Protein AF-A0A958S0W8-F1 (afdb_monomer)

Sequence (166 aa):
MQHQKNTYFYAIGLSYQKADAEVRGHFSLSDTAKQNLLAEAKHNGIESLIVISTCNRTELYGFAEHPYQLIHLLCENTKGTVEEFQDVAYIHKGKNAISHLFRVGSGLDSQILGDFEIISQLKFAARASKKEGLLNSFTERLINSVIQASKRIKNETELSSGATSV

pLDDT: mean 90.62, std 13.07, range [32.34, 98.62]

Structure (mmCIF, N/CA/C/O backbone):
data_AF-A0A958S0W8-F1
#
_entry.id   AF-A0A958S0W8-F1
#
loop_
_atom_site.group_PDB
_atom_site.id
_atom_site.type_symbol
_atom_site.label_atom_id
_atom_site.label_alt_id
_atom_site.label_comp_id
_atom_site.label_asym_id
_atom_site.label_entity_id
_atom_site.label_seq_id
_atom_site.pdbx_PDB_ins_code
_atom_site.Cartn_x
_atom_site.Cartn_y
_atom_site.Cartn_z
_atom_site.occupancy
_atom_site.B_iso_or_equiv
_atom_site.auth_seq_id
_atom_site.auth_comp_id
_atom_site.auth_asym_id
_atom_site.auth_atom_id
_atom_site.pdbx_PDB_model_num
ATOM 1 N N . MET A 1 1 ? -22.149 -14.735 21.964 1.00 39.22 1 MET A N 1
ATOM 2 C CA . MET A 1 1 ? -21.432 -15.271 20.786 1.00 39.22 1 MET A CA 1
ATOM 3 C C . MET A 1 1 ? -20.697 -14.120 20.117 1.00 39.22 1 MET A C 1
ATOM 5 O O . MET A 1 1 ? -21.346 -13.285 19.503 1.00 39.22 1 MET A O 1
ATOM 9 N N . GLN A 1 2 ? -19.378 -14.014 20.295 1.00 44.00 2 GLN A N 1
ATOM 10 C CA . GLN A 1 2 ? -18.569 -13.094 19.490 1.00 44.00 2 GLN A CA 1
ATOM 11 C C . GLN A 1 2 ? -18.594 -13.615 18.050 1.00 44.00 2 GLN A C 1
ATOM 13 O O . GLN A 1 2 ? -18.113 -14.715 17.791 1.00 44.00 2 GLN A O 1
ATOM 18 N N . HIS A 1 3 ? -19.214 -12.870 17.134 1.00 48.34 3 HIS A N 1
ATOM 19 C CA . HIS A 1 3 ? -19.031 -13.109 15.706 1.00 48.34 3 HIS A CA 1
ATOM 20 C C . HIS A 1 3 ? -17.540 -12.942 15.417 1.00 48.34 3 HIS A C 1
ATOM 22 O O . HIS A 1 3 ? -17.008 -11.837 15.526 1.00 48.34 3 HIS A O 1
ATOM 28 N N . GLN A 1 4 ? -16.858 -14.039 15.101 1.00 54.66 4 GLN A N 1
ATOM 29 C CA . GLN A 1 4 ? -15.482 -14.000 14.634 1.00 54.66 4 GLN A CA 1
ATOM 30 C C . GLN A 1 4 ? -15.519 -13.367 13.238 1.00 54.66 4 GLN A C 1
ATOM 32 O O . GLN A 1 4 ? -15.853 -14.014 12.248 1.00 54.66 4 GLN A O 1
ATOM 37 N N . LYS A 1 5 ? -15.315 -12.050 13.182 1.00 71.12 5 LYS A N 1
ATOM 38 C CA . LYS A 1 5 ? -15.330 -11.281 11.938 1.00 71.12 5 LYS A CA 1
ATOM 39 C C . LYS A 1 5 ? -14.123 -11.700 11.101 1.00 71.12 5 LYS A C 1
ATOM 41 O O . LYS A 1 5 ? -12.983 -11.477 11.497 1.00 71.12 5 LYS A O 1
ATOM 46 N N . ASN A 1 6 ? -14.376 -12.355 9.968 1.00 88.69 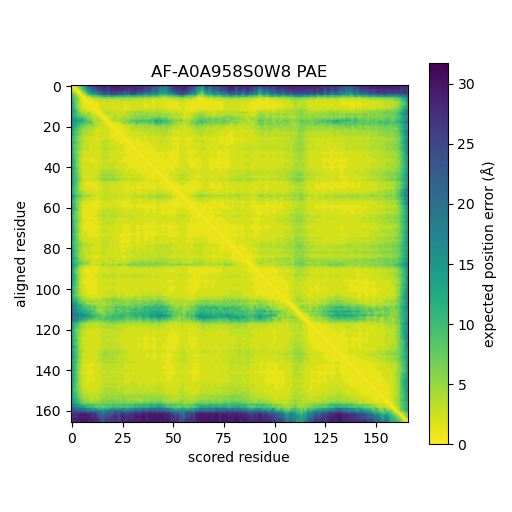6 ASN A N 1
ATOM 47 C CA . ASN A 1 6 ? -13.320 -12.770 9.048 1.00 88.69 6 ASN A CA 1
ATOM 48 C C . ASN A 1 6 ? -12.757 -11.542 8.326 1.00 88.69 6 ASN A C 1
ATOM 50 O O . ASN A 1 6 ? -13.460 -10.904 7.541 1.00 88.69 6 ASN A O 1
ATOM 54 N N . THR A 1 7 ? -11.481 -11.246 8.553 1.00 95.12 7 THR A N 1
ATOM 55 C CA . THR A 1 7 ? -10.738 -10.234 7.801 1.00 95.12 7 THR A CA 1
ATOM 56 C C . THR A 1 7 ? -9.941 -10.881 6.668 1.00 95.12 7 THR A C 1
ATOM 58 O O . THR A 1 7 ? -9.555 -12.050 6.719 1.00 95.12 7 THR A O 1
ATOM 61 N N . TYR A 1 8 ? -9.689 -10.114 5.612 1.00 97.38 8 TYR A N 1
ATOM 62 C CA . TYR A 1 8 ? -8.821 -10.503 4.506 1.00 97.38 8 TYR A CA 1
ATOM 63 C C . TYR A 1 8 ? -7.790 -9.412 4.254 1.00 97.38 8 TYR A C 1
ATOM 65 O O . TYR A 1 8 ? -8.076 -8.232 4.434 1.00 97.38 8 TYR A O 1
ATOM 73 N N . PHE A 1 9 ? -6.606 -9.810 3.791 1.00 98.38 9 PHE A N 1
ATOM 74 C CA . PHE A 1 9 ? -5.595 -8.866 3.331 1.00 98.38 9 PHE A CA 1
ATOM 75 C C . PHE A 1 9 ? -6.013 -8.285 1.977 1.00 98.38 9 PHE A C 1
ATOM 77 O O . PHE A 1 9 ? -6.196 -9.036 1.014 1.00 98.38 9 PHE A O 1
ATOM 84 N N . TYR A 1 10 ? -6.168 -6.970 1.902 1.00 98.62 10 TYR A N 1
ATOM 85 C CA . TYR A 1 10 ? -6.503 -6.241 0.686 1.00 98.62 10 TYR A CA 1
ATOM 86 C C . TYR A 1 10 ? -5.346 -5.347 0.254 1.00 98.62 10 TYR A C 1
ATOM 88 O O . TYR A 1 10 ? -4.592 -4.844 1.084 1.00 98.62 10 TYR A O 1
ATOM 96 N N . ALA A 1 11 ? -5.248 -5.138 -1.055 1.00 98.38 11 ALA A N 1
ATOM 97 C CA . ALA A 1 11 ? -4.516 -4.033 -1.649 1.00 98.38 11 ALA A CA 1
ATOM 98 C C . ALA A 1 11 ? -5.529 -3.228 -2.457 1.00 98.38 11 ALA A C 1
ATOM 100 O O . ALA A 1 11 ? -6.125 -3.764 -3.396 1.00 98.38 11 ALA A O 1
ATOM 101 N N . ILE A 1 12 ? -5.754 -1.983 -2.063 1.00 98.12 12 ILE A N 1
ATOM 102 C CA . ILE A 1 12 ? -6.593 -1.048 -2.807 1.00 98.12 12 ILE A CA 1
ATOM 103 C C . ILE A 1 12 ? -5.735 0.121 -3.259 1.00 98.12 12 ILE A C 1
ATOM 105 O O . ILE A 1 12 ? -4.775 0.488 -2.579 1.00 98.12 12 ILE A O 1
ATOM 109 N N . GLY A 1 13 ? -6.082 0.723 -4.382 1.00 95.94 13 GLY A N 1
ATOM 110 C CA . GLY A 1 13 ? -5.425 1.945 -4.799 1.00 95.94 13 GLY A CA 1
ATOM 111 C C . GLY A 1 13 ? -5.577 2.218 -6.273 1.00 95.94 13 GLY A C 1
ATOM 112 O O . GLY A 1 13 ? -6.312 1.544 -6.993 1.00 95.94 13 GLY A O 1
ATOM 113 N N . LEU A 1 14 ? -4.831 3.216 -6.704 1.00 93.62 14 LEU A N 1
ATOM 114 C CA . LEU A 1 14 ? -4.770 3.663 -8.077 1.00 93.62 14 LEU A CA 1
ATOM 115 C C . LEU A 1 14 ? -3.321 3.966 -8.438 1.00 93.62 14 LEU A C 1
ATOM 117 O O . LEU A 1 14 ? -2.502 4.340 -7.592 1.00 93.62 14 LEU A O 1
ATOM 121 N N . SER A 1 15 ? -3.016 3.804 -9.719 1.00 89.75 15 SER A N 1
ATOM 122 C CA . SER A 1 15 ? -1.693 4.035 -10.283 1.00 89.75 15 SER A CA 1
ATOM 123 C C . SER A 1 15 ? -1.795 4.795 -11.602 1.00 89.75 15 SER A C 1
ATOM 125 O O . SER A 1 15 ? -2.870 4.910 -12.195 1.00 89.75 15 SER A O 1
ATOM 127 N N . TYR A 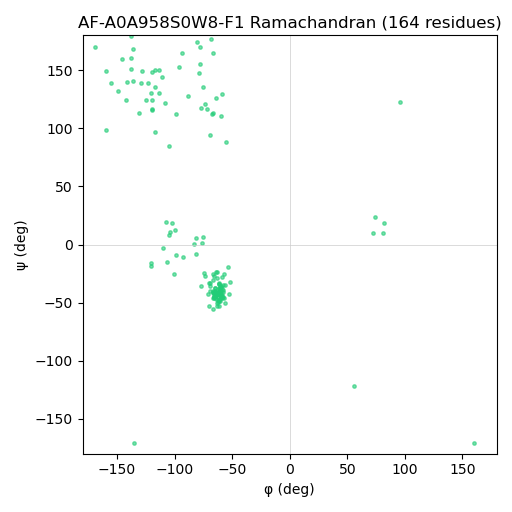1 16 ? -0.649 5.272 -12.088 1.00 84.56 16 TYR A N 1
ATOM 128 C CA . TYR A 1 16 ? -0.512 5.946 -13.383 1.00 84.56 16 TYR A CA 1
ATOM 129 C C . TYR A 1 16 ? -1.068 5.152 -14.580 1.00 84.56 16 TYR A C 1
ATOM 131 O O . TYR A 1 16 ? -1.314 5.741 -15.626 1.00 84.56 16 TYR A O 1
ATOM 139 N N . GLN A 1 17 ? -1.251 3.833 -14.448 1.00 81.75 17 GLN A N 1
ATOM 140 C CA . GLN A 1 17 ? -1.748 2.972 -15.526 1.00 81.75 17 GLN A CA 1
ATOM 141 C C . GLN A 1 17 ? -3.247 3.143 -15.791 1.00 81.75 17 GLN A C 1
ATOM 143 O O . GLN A 1 17 ? -3.696 2.860 -16.897 1.00 81.75 17 GLN A O 1
ATOM 148 N N . LYS A 1 18 ? -4.025 3.550 -14.780 1.00 81.81 18 LYS A N 1
ATOM 149 C CA . LYS A 1 18 ? -5.495 3.592 -14.858 1.00 81.81 18 LYS A CA 1
ATOM 150 C C . LYS A 1 18 ? -6.111 4.970 -14.644 1.00 81.81 18 LYS A C 1
ATOM 152 O O . LYS A 1 18 ? -7.265 5.166 -14.999 1.00 81.81 18 LYS A O 1
ATOM 157 N N . ALA A 1 19 ? -5.364 5.896 -14.056 1.00 84.44 19 ALA A N 1
ATOM 158 C CA . ALA A 1 19 ? -5.831 7.240 -13.750 1.00 84.44 19 ALA A CA 1
ATOM 159 C C . ALA A 1 19 ? -4.828 8.258 -14.287 1.00 84.44 19 ALA A C 1
ATOM 161 O O . ALA A 1 19 ? -3.616 8.063 -14.138 1.00 84.44 19 ALA A O 1
ATOM 162 N N . ASP A 1 20 ? -5.318 9.346 -14.875 1.00 89.38 20 ASP A N 1
ATOM 163 C CA . ASP A 1 20 ? -4.488 10.488 -15.254 1.00 89.38 20 ASP A CA 1
ATOM 164 C C . ASP A 1 20 ? -3.948 11.237 -14.019 1.00 89.38 20 ASP A C 1
ATOM 166 O O . ASP A 1 20 ? -4.191 10.869 -12.868 1.00 89.38 20 ASP A O 1
ATOM 170 N N . ALA A 1 21 ? -3.120 12.257 -14.245 1.00 88.62 21 ALA A N 1
ATOM 171 C CA . ALA A 1 21 ? -2.489 12.984 -13.148 1.00 88.62 21 ALA A CA 1
ATOM 172 C C . ALA A 1 21 ? -3.488 13.781 -12.292 1.00 88.62 21 ALA A C 1
ATOM 174 O O . ALA A 1 21 ? -3.247 13.939 -11.096 1.00 88.62 21 ALA A O 1
ATOM 175 N N . GLU A 1 22 ? -4.584 14.256 -12.885 1.00 91.94 22 GLU A N 1
ATOM 176 C CA . GLU A 1 22 ? -5.606 15.049 -12.203 1.00 91.94 22 GLU A CA 1
ATOM 177 C C . GLU A 1 22 ? -6.380 14.171 -11.218 1.00 91.94 22 GLU A C 1
ATOM 179 O O . GLU A 1 22 ? -6.359 14.431 -10.012 1.00 91.94 22 GLU A O 1
ATOM 184 N N . VAL A 1 23 ? -6.915 13.045 -11.699 1.00 91.31 23 VAL A N 1
ATOM 185 C CA . VAL A 1 23 ? -7.629 12.066 -10.872 1.00 91.31 23 VAL A CA 1
ATOM 186 C C . VAL A 1 23 ? -6.712 11.502 -9.787 1.00 91.31 23 VAL A C 1
ATOM 188 O O . VAL A 1 23 ? -7.103 11.414 -8.624 1.00 91.31 23 VAL A O 1
ATOM 191 N N . ARG A 1 24 ? -5.446 11.181 -10.100 1.00 93.44 24 ARG A N 1
ATOM 192 C CA . ARG A 1 24 ? -4.480 10.760 -9.064 1.00 93.44 24 ARG A CA 1
ATOM 193 C C . ARG A 1 24 ? -4.258 11.831 -7.997 1.00 93.44 24 ARG A C 1
ATOM 195 O O . ARG A 1 24 ? -4.082 11.491 -6.827 1.00 93.44 24 ARG A O 1
ATOM 202 N N . GLY A 1 25 ? -4.273 13.105 -8.384 1.00 93.81 25 GLY A N 1
ATOM 203 C CA . GLY A 1 25 ? -4.146 14.238 -7.472 1.00 93.81 25 GLY A CA 1
ATOM 204 C C . GLY A 1 25 ? -5.247 14.269 -6.413 1.00 93.81 25 GLY A C 1
ATOM 205 O O . GLY A 1 25 ? -4.951 14.574 -5.253 1.00 93.81 25 GLY A O 1
ATOM 206 N N . HIS A 1 26 ? -6.475 13.875 -6.767 1.00 95.81 26 HIS A N 1
ATOM 207 C CA . HIS A 1 26 ? -7.604 13.817 -5.832 1.00 95.81 26 HIS A CA 1
ATOM 208 C C . HIS A 1 26 ? -7.354 12.841 -4.682 1.00 95.81 26 HIS A C 1
ATOM 210 O O . HIS A 1 26 ? -7.738 13.136 -3.555 1.00 95.81 26 HIS A O 1
ATOM 216 N N . PHE A 1 27 ? -6.635 11.745 -4.934 1.00 96.75 27 PHE A N 1
ATOM 217 C CA . PHE A 1 27 ? -6.308 10.713 -3.945 1.00 96.75 27 PHE A CA 1
ATOM 218 C C . PHE A 1 27 ? -4.889 10.835 -3.365 1.00 96.75 27 PHE A C 1
ATOM 220 O O . PHE A 1 27 ? -4.380 9.898 -2.747 1.00 96.75 27 PHE A O 1
ATOM 227 N N . SER A 1 28 ? -4.195 11.951 -3.583 1.00 95.88 28 SER A N 1
ATOM 228 C CA . SER A 1 28 ? -2.850 12.140 -3.033 1.00 95.88 28 SER A CA 1
ATOM 229 C C . SER A 1 28 ? -2.899 12.436 -1.530 1.00 95.88 28 SER A C 1
ATOM 231 O O . SER A 1 28 ? -3.697 13.247 -1.062 1.00 95.88 28 SER A O 1
ATOM 233 N N . LEU A 1 29 ? -2.026 11.786 -0.758 1.00 97.19 29 LEU A N 1
ATOM 234 C CA . LEU A 1 29 ? -1.920 11.986 0.688 1.00 97.19 29 LEU A CA 1
ATOM 235 C C . LEU A 1 29 ? -0.636 12.739 1.045 1.00 97.19 29 LEU A C 1
ATOM 237 O O . LEU A 1 29 ? 0.476 12.260 0.793 1.00 97.19 29 LEU A O 1
ATOM 241 N N . SER A 1 30 ? -0.789 13.884 1.713 1.00 96.31 30 SER A N 1
ATOM 242 C CA . SER A 1 30 ? 0.313 14.551 2.416 1.00 96.31 30 SER A CA 1
ATOM 243 C C . SER A 1 30 ? 0.782 13.713 3.611 1.00 96.31 30 SER A C 1
ATOM 245 O O . SER A 1 30 ? 0.080 12.809 4.063 1.00 96.31 30 SER A O 1
ATOM 247 N N . ASP A 1 31 ? 1.959 14.005 4.167 1.00 94.81 31 ASP A N 1
ATOM 248 C CA . ASP A 1 31 ? 2.444 13.274 5.348 1.00 94.81 31 ASP A CA 1
ATOM 249 C C . ASP A 1 31 ? 1.509 13.424 6.556 1.00 94.81 31 ASP A C 1
ATOM 251 O O . ASP A 1 31 ? 1.263 12.445 7.262 1.00 94.81 31 ASP A O 1
ATOM 255 N N . THR A 1 32 ? 0.913 14.605 6.746 1.00 96.31 32 THR A N 1
ATOM 256 C CA . THR A 1 32 ? -0.112 14.832 7.774 1.00 96.31 32 THR A CA 1
ATOM 257 C C . THR A 1 32 ? -1.371 14.006 7.501 1.00 96.31 32 THR A C 1
ATOM 259 O O . THR A 1 32 ? -1.892 13.374 8.414 1.00 96.31 32 THR A O 1
ATOM 262 N N . ALA A 1 33 ? -1.834 13.938 6.247 1.00 97.75 33 ALA A N 1
ATOM 263 C CA . ALA A 1 33 ? -3.002 13.132 5.889 1.00 97.75 33 ALA A CA 1
ATOM 264 C C . ALA A 1 33 ? -2.752 11.628 6.097 1.00 97.75 33 ALA A C 1
ATOM 266 O O . ALA A 1 33 ? -3.623 10.928 6.601 1.00 97.75 33 ALA A O 1
ATOM 267 N N . LYS A 1 34 ? -1.541 11.125 5.806 1.00 98.06 34 LYS A N 1
ATOM 268 C CA . LYS A 1 34 ? -1.160 9.732 6.119 1.00 98.06 34 LYS A CA 1
ATOM 269 C C . LYS A 1 34 ? -1.227 9.453 7.622 1.00 98.06 34 LYS A C 1
ATOM 271 O O . LYS A 1 34 ? -1.671 8.380 8.017 1.00 98.06 34 LYS A O 1
ATOM 276 N N . GLN A 1 35 ? -0.770 10.390 8.456 1.00 97.12 35 GLN A N 1
ATOM 277 C CA . GLN A 1 35 ? -0.828 10.248 9.915 1.00 97.12 35 GLN A CA 1
ATOM 278 C C . GLN A 1 35 ? -2.272 10.226 10.423 1.00 97.12 35 GLN A C 1
ATOM 280 O O . GLN A 1 35 ? -2.612 9.347 11.212 1.00 97.12 35 GLN A O 1
ATOM 285 N N . ASN A 1 36 ? -3.120 11.131 9.927 1.00 97.75 36 ASN A N 1
ATOM 286 C CA . ASN A 1 36 ? -4.544 11.165 10.267 1.00 97.75 36 ASN A CA 1
ATOM 287 C C . ASN A 1 36 ? -5.249 9.865 9.861 1.00 97.75 36 ASN A C 1
ATOM 289 O O . ASN A 1 36 ? -5.906 9.250 10.695 1.00 97.75 36 ASN A O 1
ATOM 293 N N . LEU A 1 37 ? -5.011 9.388 8.636 1.00 98.56 37 LEU A N 1
ATOM 294 C CA . LEU A 1 37 ? -5.571 8.137 8.125 1.00 98.56 37 LEU A CA 1
ATOM 295 C C . LEU A 1 37 ? -5.159 6.936 8.991 1.00 98.56 37 LEU A C 1
ATOM 297 O O . LEU A 1 37 ? -5.990 6.094 9.322 1.00 98.56 37 LEU A O 1
ATOM 301 N N . LEU A 1 38 ? -3.887 6.848 9.399 1.00 98.50 38 LEU A N 1
ATOM 302 C CA . LEU A 1 38 ? -3.429 5.786 10.303 1.00 98.50 38 LEU A CA 1
ATOM 303 C C . LEU A 1 38 ? -4.072 5.903 11.697 1.00 98.50 38 LEU A C 1
ATOM 305 O O . LEU A 1 38 ? -4.484 4.894 12.265 1.00 98.50 38 LEU A O 1
ATOM 309 N N . ALA A 1 39 ? -4.199 7.110 12.248 1.00 97.81 39 ALA A N 1
ATOM 310 C CA . ALA A 1 39 ? -4.870 7.315 13.531 1.00 97.81 39 ALA A CA 1
ATOM 311 C C . ALA A 1 39 ? -6.355 6.909 13.470 1.00 97.81 39 ALA A C 1
ATOM 313 O O . ALA A 1 39 ? -6.850 6.222 14.367 1.00 97.81 39 ALA A O 1
ATOM 314 N N . GLU A 1 40 ? -7.047 7.262 12.388 1.00 97.88 40 GLU A N 1
ATOM 315 C CA . GLU A 1 40 ? -8.440 6.891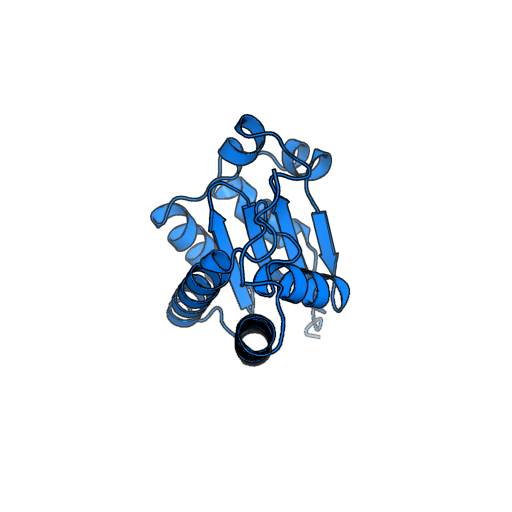 12.145 1.00 97.88 40 GLU A CA 1
ATOM 316 C C . GLU A 1 40 ? -8.599 5.378 11.949 1.00 97.88 40 GLU A C 1
ATOM 318 O O . GLU A 1 40 ? -9.457 4.753 12.569 1.00 97.88 40 GLU A O 1
ATOM 323 N N . ALA A 1 41 ? -7.716 4.745 11.172 1.00 98.00 41 ALA A N 1
ATOM 324 C CA . ALA A 1 41 ? -7.712 3.296 10.991 1.00 98.00 41 ALA A CA 1
ATOM 325 C C . ALA A 1 41 ? -7.557 2.552 12.327 1.00 98.00 41 ALA A C 1
ATOM 327 O O . ALA A 1 41 ? -8.251 1.564 12.576 1.00 98.00 41 ALA A O 1
ATOM 328 N N . LYS A 1 42 ? -6.687 3.051 13.214 1.00 97.00 42 LYS A N 1
ATOM 329 C CA . LYS A 1 42 ? -6.525 2.518 14.571 1.00 97.00 42 LYS A CA 1
ATOM 330 C C . LYS A 1 42 ? -7.796 2.685 15.402 1.00 97.00 42 LYS A C 1
ATOM 332 O O . LYS A 1 42 ? -8.197 1.741 16.079 1.00 97.00 42 LYS A O 1
ATOM 337 N N . HIS A 1 43 ? -8.430 3.856 15.345 1.00 96.56 43 HIS A N 1
ATOM 338 C CA . HIS A 1 43 ? -9.700 4.108 16.030 1.00 96.56 43 HIS A CA 1
ATOM 339 C C . HIS A 1 43 ? -10.810 3.162 15.543 1.00 96.56 43 HIS A C 1
ATOM 341 O O . HIS A 1 43 ? -11.549 2.608 16.353 1.00 96.56 43 HIS A O 1
ATOM 347 N N . ASN A 1 44 ? -10.846 2.891 14.237 1.00 95.25 44 ASN A N 1
ATOM 348 C CA . ASN A 1 44 ? -11.799 1.984 13.595 1.00 95.25 44 ASN A CA 1
ATOM 349 C C . ASN A 1 44 ? -11.480 0.491 13.815 1.00 95.25 44 ASN A C 1
ATOM 351 O O . ASN A 1 44 ? -12.201 -0.373 13.314 1.00 95.25 44 ASN A O 1
ATOM 355 N N . GLY A 1 45 ? -10.417 0.163 14.558 1.00 95.25 45 GLY A N 1
ATOM 356 C CA . GLY A 1 45 ? -10.051 -1.215 14.888 1.00 95.25 45 GLY A CA 1
ATOM 357 C C . GLY A 1 45 ? -9.449 -2.009 13.725 1.00 95.25 45 GLY A C 1
ATOM 358 O O . GLY A 1 45 ? -9.507 -3.238 13.739 1.00 95.25 45 GLY A O 1
ATOM 359 N N . ILE A 1 46 ? -8.873 -1.338 12.721 1.00 96.25 46 ILE A N 1
ATOM 360 C CA . ILE A 1 46 ? -8.137 -2.005 11.641 1.00 96.25 46 ILE A CA 1
ATOM 361 C C . ILE A 1 46 ? -6.902 -2.699 12.229 1.00 96.25 46 ILE A C 1
ATOM 363 O O . ILE A 1 46 ? -6.081 -2.079 12.898 1.00 96.25 46 ILE A O 1
ATOM 367 N N . GLU A 1 47 ? -6.758 -3.998 11.966 1.00 94.62 47 GL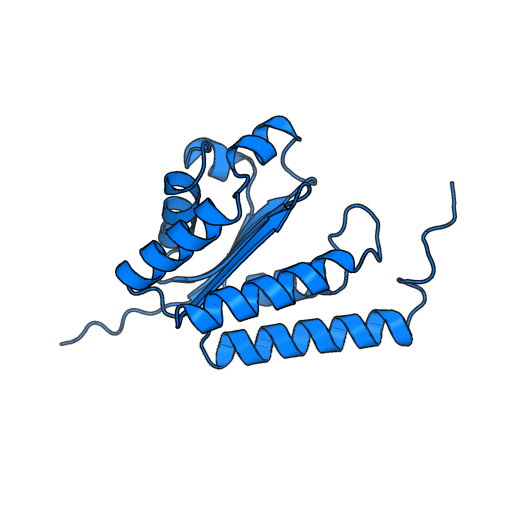U A N 1
ATOM 368 C CA . GLU A 1 47 ? -5.699 -4.824 12.563 1.00 94.62 47 GLU A CA 1
ATOM 369 C C . GLU A 1 47 ? -4.304 -4.466 12.031 1.00 94.62 47 GLU A C 1
ATOM 371 O O . GLU A 1 47 ? -3.312 -4.461 12.761 1.00 94.62 47 GLU A O 1
ATOM 376 N N . SER A 1 48 ? -4.208 -4.197 10.730 1.00 97.69 48 SER A N 1
ATOM 377 C CA . SER A 1 48 ? -2.963 -3.766 10.113 1.00 97.69 48 SER A CA 1
ATOM 378 C C . SER A 1 48 ? -3.234 -2.976 8.847 1.00 97.69 48 SER A C 1
ATOM 380 O O . SER A 1 48 ? -4.096 -3.362 8.057 1.00 97.69 48 SER A O 1
ATOM 382 N N . LEU A 1 49 ? -2.478 -1.897 8.652 1.00 98.62 49 LEU A N 1
ATOM 383 C CA . LEU A 1 49 ? -2.591 -1.014 7.501 1.00 98.62 49 LEU A CA 1
ATOM 384 C C . LEU A 1 49 ? -1.237 -0.393 7.159 1.00 98.62 49 LEU A C 1
ATOM 386 O O . LEU A 1 49 ? -0.567 0.143 8.034 1.00 98.62 49 LEU A O 1
ATOM 390 N N . ILE A 1 50 ? -0.861 -0.422 5.887 1.00 98.38 50 ILE A N 1
ATOM 391 C CA . ILE A 1 50 ? 0.267 0.295 5.287 1.00 98.38 50 ILE A CA 1
ATOM 392 C C . ILE A 1 50 ? -0.297 1.271 4.263 1.00 98.38 50 ILE A C 1
ATOM 394 O O . ILE A 1 50 ? -1.145 0.888 3.459 1.00 98.38 50 ILE A O 1
ATOM 398 N N . VAL A 1 51 ? 0.208 2.503 4.266 1.00 98.19 51 VAL A N 1
ATOM 399 C CA . VAL A 1 51 ? -0.223 3.568 3.354 1.00 98.19 51 VAL A CA 1
ATOM 400 C C . VAL A 1 51 ? 0.965 4.030 2.523 1.00 98.19 51 VAL A C 1
ATOM 402 O O . VAL A 1 51 ? 1.989 4.440 3.071 1.00 98.19 51 VAL A O 1
ATOM 405 N N . ILE A 1 52 ? 0.827 3.989 1.202 1.00 95.81 52 ILE A N 1
ATOM 406 C CA . ILE A 1 52 ? 1.818 4.494 0.253 1.00 95.81 52 ILE A CA 1
ATOM 407 C C . ILE A 1 52 ? 1.147 5.571 -0.588 1.00 95.81 52 ILE A C 1
ATOM 409 O O . ILE A 1 52 ? 0.079 5.346 -1.140 1.00 95.81 52 ILE A O 1
ATOM 413 N N . SER A 1 53 ? 1.783 6.730 -0.712 1.00 94.75 53 SER A N 1
ATOM 414 C CA . SER A 1 53 ? 1.338 7.794 -1.612 1.00 94.75 53 SER A CA 1
ATOM 415 C C . SER A 1 53 ? 2.559 8.451 -2.232 1.00 94.75 53 SER A C 1
ATOM 417 O O . SER A 1 53 ? 3.452 8.909 -1.522 1.00 94.75 53 SER A O 1
ATOM 419 N N . THR A 1 54 ? 2.588 8.471 -3.558 1.00 91.12 54 THR A N 1
ATOM 420 C CA . THR A 1 54 ? 3.644 9.023 -4.418 1.00 91.12 54 THR A CA 1
ATOM 421 C C . THR A 1 54 ? 2.985 9.785 -5.572 1.00 91.12 54 THR A C 1
ATOM 423 O O . THR A 1 54 ? 1.762 9.783 -5.689 1.00 91.12 54 THR A O 1
ATOM 426 N N . CYS A 1 55 ? 3.762 10.382 -6.478 1.00 86.75 55 CYS A N 1
ATOM 427 C CA . CYS A 1 55 ? 3.214 10.982 -7.704 1.00 86.75 55 CYS A CA 1
ATOM 428 C C . CYS A 1 55 ? 2.556 9.959 -8.660 1.00 86.75 55 CYS A C 1
ATOM 430 O O . CYS A 1 55 ? 1.685 10.316 -9.459 1.00 86.75 55 CYS A O 1
ATOM 432 N N . ASN A 1 56 ? 2.955 8.685 -8.567 1.00 88.62 56 ASN A N 1
ATOM 433 C CA . ASN A 1 56 ? 2.573 7.634 -9.513 1.00 88.62 56 ASN A CA 1
ATOM 434 C C . ASN A 1 56 ? 1.551 6.637 -8.966 1.00 88.62 56 ASN A C 1
ATOM 436 O O . ASN A 1 56 ? 0.979 5.874 -9.747 1.00 88.62 56 ASN A O 1
ATOM 440 N N . ARG A 1 57 ? 1.337 6.612 -7.647 1.00 92.50 57 ARG A N 1
ATOM 441 C CA . ARG A 1 57 ? 0.366 5.730 -6.992 1.00 92.50 57 ARG A CA 1
ATOM 442 C C . ARG A 1 57 ? -0.031 6.220 -5.605 1.00 92.50 57 ARG A C 1
ATOM 444 O O . ARG A 1 57 ? 0.828 6.724 -4.876 1.00 92.50 57 ARG A O 1
ATOM 451 N N . THR A 1 58 ? -1.269 5.921 -5.231 1.00 96.44 58 THR A N 1
ATOM 452 C CA . THR A 1 58 ? -1.745 5.909 -3.844 1.00 96.44 58 THR A CA 1
ATOM 453 C C . THR A 1 58 ? -2.342 4.537 -3.563 1.00 96.44 58 THR A C 1
ATOM 455 O O . THR A 1 58 ? -3.229 4.091 -4.289 1.00 96.44 58 THR A O 1
ATOM 458 N N . GLU A 1 59 ? -1.847 3.852 -2.533 1.00 97.38 59 GLU A N 1
ATOM 459 C CA . GLU A 1 59 ? -2.233 2.483 -2.193 1.00 97.38 59 GLU A CA 1
ATOM 460 C C . GLU A 1 59 ? -2.341 2.268 -0.683 1.00 97.38 59 GLU A C 1
ATOM 462 O O . GLU A 1 59 ? -1.482 2.704 0.090 1.00 97.38 59 GLU A O 1
ATOM 467 N N . LEU A 1 60 ? -3.366 1.517 -0.281 1.00 98.50 60 LEU A N 1
ATOM 468 C CA . LEU A 1 60 ? -3.543 0.995 1.069 1.00 98.50 60 LEU A CA 1
ATOM 469 C C . LEU A 1 60 ? -3.432 -0.533 1.036 1.00 98.50 60 LEU A C 1
ATOM 471 O O . LEU A 1 60 ? -4.113 -1.201 0.255 1.00 98.50 60 LEU A O 1
ATOM 475 N N . TYR A 1 61 ? -2.611 -1.082 1.930 1.00 98.56 61 TYR A N 1
ATOM 476 C CA . TYR A 1 61 ? -2.459 -2.522 2.139 1.00 98.56 61 TYR A CA 1
ATOM 477 C C . TYR A 1 61 ? -2.826 -2.873 3.572 1.00 98.56 61 TYR A C 1
ATOM 479 O O . TYR A 1 61 ? -2.135 -2.449 4.497 1.00 98.56 61 TYR A O 1
ATOM 487 N N . GLY A 1 62 ? -3.880 -3.651 3.787 1.00 98.12 62 GLY A N 1
ATOM 488 C CA . GLY A 1 62 ? -4.334 -3.912 5.149 1.00 98.12 62 GLY A CA 1
ATOM 489 C C . GLY A 1 62 ? -5.372 -5.008 5.284 1.00 98.12 62 GLY A C 1
ATOM 490 O O . GLY A 1 62 ? -5.906 -5.508 4.294 1.00 98.12 62 GLY A O 1
ATOM 491 N N . PHE A 1 63 ? -5.645 -5.391 6.529 1.00 98.19 63 PHE A N 1
ATOM 492 C CA . PHE A 1 63 ? -6.714 -6.329 6.858 1.00 98.19 63 PHE A CA 1
ATOM 493 C C . PHE A 1 63 ? -8.026 -5.585 7.081 1.00 98.19 63 PHE A C 1
ATOM 495 O O . PHE A 1 63 ? -8.089 -4.659 7.883 1.00 98.19 63 PHE A O 1
ATOM 502 N N . ALA A 1 64 ? -9.074 -6.026 6.394 1.00 97.31 64 ALA A N 1
ATOM 503 C CA . ALA A 1 64 ? -10.428 -5.509 6.554 1.00 97.31 64 ALA A CA 1
ATOM 504 C C . ALA A 1 64 ? -11.447 -6.636 6.352 1.00 97.31 64 ALA A C 1
ATOM 506 O O . ALA A 1 64 ? -11.144 -7.653 5.724 1.00 97.31 64 ALA A O 1
ATOM 507 N N . GLU A 1 65 ? -12.670 -6.465 6.848 1.00 96.19 65 GLU A N 1
ATOM 508 C CA . GLU A 1 65 ? -13.771 -7.398 6.543 1.00 96.19 65 GLU A CA 1
ATOM 509 C C . GLU A 1 65 ? -14.214 -7.229 5.080 1.00 96.19 65 GLU A C 1
ATOM 511 O O . GLU A 1 65 ? -14.383 -8.196 4.332 1.00 96.19 65 GLU A O 1
ATOM 516 N N . HIS A 1 66 ? -14.307 -5.973 4.638 1.00 96.50 66 HIS A N 1
ATOM 517 C CA . HIS A 1 66 ? -14.723 -5.579 3.298 1.00 96.50 66 HIS A CA 1
ATOM 518 C C . HIS A 1 66 ? -13.800 -4.465 2.771 1.00 96.50 66 HIS A C 1
ATOM 520 O O . HIS A 1 66 ? -13.461 -3.568 3.547 1.00 96.50 66 HIS A O 1
ATOM 526 N N . PRO A 1 67 ? -13.413 -4.458 1.476 1.00 96.94 67 PRO A N 1
ATOM 527 C CA . PRO A 1 67 ? -12.488 -3.455 0.932 1.00 96.94 67 PRO A CA 1
ATOM 528 C C . PRO A 1 67 ? -13.000 -2.020 1.096 1.00 96.94 67 PRO A C 1
ATOM 530 O O . PRO A 1 67 ? -12.197 -1.106 1.253 1.00 96.94 67 PRO A O 1
ATOM 533 N N . TYR A 1 68 ? -14.325 -1.833 1.138 1.00 96.62 68 TYR A N 1
ATOM 534 C CA . TYR A 1 68 ? -14.961 -0.534 1.379 1.00 96.62 68 TYR A CA 1
ATOM 535 C C . TYR A 1 68 ? -14.444 0.179 2.636 1.00 96.62 68 TYR A C 1
ATOM 537 O O . TYR A 1 68 ? -14.341 1.395 2.622 1.00 96.62 68 TYR A O 1
ATOM 545 N N . GLN A 1 69 ? -14.048 -0.546 3.691 1.00 97.19 69 GLN A N 1
ATOM 546 C CA . GLN A 1 69 ? -13.475 0.078 4.893 1.00 97.19 69 GLN A CA 1
ATOM 547 C C . GLN A 1 69 ? -12.194 0.860 4.574 1.00 97.19 69 GLN A C 1
ATOM 549 O O . GLN A 1 69 ? -12.000 1.961 5.075 1.00 97.19 69 GLN A O 1
ATOM 554 N N . LEU A 1 70 ? -11.339 0.309 3.708 1.00 98.19 70 LEU A N 1
ATOM 555 C CA . LEU A 1 70 ? -10.107 0.972 3.286 1.00 98.19 70 LEU A CA 1
ATOM 556 C C . LEU A 1 70 ? -10.388 2.080 2.263 1.00 98.19 70 LEU A C 1
ATOM 558 O O . LEU A 1 70 ? -9.725 3.111 2.292 1.00 98.19 70 LEU A O 1
ATOM 562 N N . ILE A 1 71 ? -11.367 1.879 1.373 1.00 98.00 71 ILE A N 1
ATOM 563 C CA . ILE A 1 71 ? -11.754 2.879 0.362 1.00 98.00 71 ILE A CA 1
ATOM 564 C C . ILE A 1 71 ? -12.310 4.120 1.053 1.00 98.00 71 ILE A C 1
ATOM 566 O O . ILE A 1 71 ? -11.888 5.229 0.747 1.00 98.00 71 ILE A O 1
ATOM 570 N N . HIS A 1 72 ? -13.208 3.925 2.017 1.00 97.06 72 HIS A N 1
ATOM 571 C CA . HIS A 1 72 ? -13.785 5.005 2.798 1.00 97.06 72 HIS A CA 1
ATOM 572 C C . HIS A 1 72 ? -12.702 5.765 3.573 1.00 97.06 72 HIS A C 1
ATOM 574 O O . HIS A 1 72 ? -12.605 6.974 3.411 1.00 97.06 72 HIS A O 1
ATOM 580 N N . LEU A 1 73 ? -11.805 5.063 4.283 1.00 97.69 73 LEU A N 1
ATOM 581 C CA . LEU A 1 73 ? -10.652 5.681 4.959 1.00 97.69 73 LEU A CA 1
ATOM 582 C C . LEU A 1 73 ? -9.804 6.550 4.018 1.00 97.69 73 LEU A C 1
ATOM 584 O O . LEU A 1 73 ? -9.360 7.632 4.399 1.00 97.69 73 LEU A O 1
ATOM 588 N N . LEU A 1 74 ? -9.557 6.077 2.794 1.00 98.12 74 LEU A N 1
ATOM 589 C CA . LEU A 1 74 ? -8.815 6.846 1.801 1.00 98.12 74 LEU A CA 1
ATOM 590 C C . LEU A 1 74 ? -9.590 8.096 1.355 1.00 98.12 74 LEU A C 1
ATOM 592 O O . LEU A 1 74 ? -9.002 9.172 1.295 1.00 98.12 74 LEU A O 1
ATOM 596 N N . CYS A 1 75 ? -10.883 7.971 1.053 1.00 97.19 75 CYS A N 1
ATOM 597 C CA . CYS A 1 75 ? -11.701 9.089 0.572 1.00 97.19 75 CYS A CA 1
ATOM 598 C C . CYS A 1 75 ? -11.875 10.169 1.653 1.00 97.19 75 CYS A C 1
ATOM 600 O O . CYS A 1 75 ? -11.680 11.342 1.361 1.00 97.19 75 CYS A O 1
ATOM 602 N N . GLU A 1 76 ? -12.103 9.789 2.916 1.00 97.25 76 GLU A N 1
ATOM 603 C CA . GLU A 1 76 ? -12.225 10.735 4.044 1.00 97.25 76 GLU A CA 1
ATOM 604 C C . GLU A 1 76 ? -10.940 11.538 4.308 1.00 97.25 76 GLU A C 1
ATOM 606 O O . GLU A 1 76 ? -10.973 12.639 4.855 1.00 97.25 76 GLU A O 1
ATOM 611 N N . ASN A 1 77 ? -9.786 11.006 3.898 1.00 97.81 77 ASN A N 1
ATOM 612 C CA . ASN A 1 77 ? -8.484 11.645 4.084 1.00 97.81 77 ASN A CA 1
ATOM 613 C C . ASN A 1 77 ? -7.922 12.255 2.787 1.00 97.81 77 ASN A C 1
ATOM 615 O O . ASN A 1 77 ? -6.769 12.696 2.760 1.00 97.81 77 ASN A O 1
ATOM 619 N N . THR A 1 78 ? -8.711 12.287 1.711 1.00 97.00 78 THR A N 1
ATOM 620 C CA . THR A 1 78 ? -8.324 12.857 0.415 1.00 97.00 78 THR A CA 1
ATOM 621 C C . THR A 1 78 ? -9.453 13.723 -0.155 1.00 97.00 78 THR A C 1
ATOM 623 O O . THR A 1 78 ? -10.391 14.078 0.550 1.00 97.00 78 THR A O 1
ATOM 626 N N . LYS A 1 79 ? -9.329 14.166 -1.409 1.00 96.44 79 LYS A N 1
ATOM 627 C CA . LYS A 1 79 ? -10.386 14.912 -2.112 1.00 96.44 79 LYS A CA 1
ATOM 628 C C . LYS A 1 79 ? -11.210 14.024 -3.044 1.00 96.44 79 LYS A C 1
ATOM 630 O O . LYS A 1 79 ? -12.189 14.507 -3.601 1.00 96.44 79 LYS A O 1
ATOM 635 N N . GLY A 1 80 ? -10.775 12.783 -3.257 1.00 95.19 80 GLY A N 1
ATOM 636 C CA . GLY A 1 80 ? -11.431 11.847 -4.157 1.00 95.19 80 GLY A CA 1
ATOM 637 C C . GLY A 1 80 ? -12.659 11.210 -3.521 1.00 95.19 80 GLY A C 1
ATOM 638 O O . GLY A 1 80 ? -12.710 10.978 -2.313 1.00 95.19 80 GLY A O 1
ATOM 639 N N . THR A 1 81 ? -13.643 10.916 -4.357 1.00 95.81 81 THR A N 1
ATOM 640 C CA . THR A 1 81 ? -14.896 10.262 -3.972 1.00 95.81 81 THR A CA 1
ATOM 641 C C . THR A 1 81 ? -14.825 8.744 -4.141 1.00 95.81 81 THR A C 1
ATOM 643 O O . THR A 1 81 ? -13.938 8.202 -4.809 1.00 95.81 81 THR A O 1
ATOM 646 N N . VAL A 1 82 ? -15.781 8.029 -3.540 1.00 95.19 82 VAL A N 1
ATOM 647 C CA . VAL A 1 82 ? -15.899 6.573 -3.711 1.00 95.19 82 VAL A CA 1
ATOM 648 C C . VAL A 1 82 ? -16.237 6.237 -5.163 1.00 95.19 82 VAL A C 1
ATOM 650 O O . VAL A 1 82 ? -15.724 5.254 -5.694 1.00 95.19 82 VAL A O 1
ATOM 653 N N . GLU A 1 83 ? -17.074 7.052 -5.797 1.00 94.00 83 GLU A N 1
ATOM 654 C CA . GLU A 1 83 ? -17.476 6.933 -7.194 1.00 94.00 83 GLU A CA 1
ATOM 655 C C . GLU A 1 83 ? -16.259 7.067 -8.117 1.00 94.00 83 GLU A C 1
ATOM 657 O O . GLU A 1 83 ? -15.962 6.138 -8.867 1.00 94.00 83 GLU A O 1
ATOM 662 N N . GLU A 1 84 ? -15.474 8.144 -7.976 1.00 93.44 84 GLU A N 1
ATOM 663 C CA . GLU A 1 84 ? -14.227 8.317 -8.736 1.00 93.44 84 GLU A CA 1
ATOM 664 C C . GLU A 1 84 ? -13.252 7.159 -8.498 1.00 93.44 84 GLU A C 1
ATOM 666 O O . GLU A 1 84 ? -12.594 6.693 -9.428 1.00 93.44 84 GLU A O 1
ATOM 671 N N . PHE A 1 85 ? -13.154 6.668 -7.258 1.00 94.62 85 PHE A N 1
ATOM 672 C CA . PHE A 1 85 ? -12.281 5.544 -6.941 1.00 94.62 85 PHE A CA 1
ATOM 673 C C . PHE A 1 85 ? -12.712 4.285 -7.700 1.00 94.62 85 PHE A C 1
ATOM 675 O O . PHE A 1 85 ? -11.869 3.590 -8.262 1.00 94.62 85 PHE A O 1
ATOM 682 N N . GLN A 1 86 ? -14.009 3.977 -7.739 1.00 92.56 86 GLN A N 1
ATOM 683 C CA . GLN A 1 86 ? -14.523 2.778 -8.408 1.00 92.56 86 GLN A CA 1
ATOM 684 C C . GLN A 1 86 ? -14.229 2.760 -9.912 1.00 92.56 86 GLN A C 1
ATOM 686 O O . GLN A 1 86 ? -13.948 1.685 -10.446 1.00 92.56 86 GLN A O 1
ATOM 691 N N . ASP A 1 87 ? -14.226 3.923 -10.562 1.00 91.50 87 ASP A N 1
ATOM 692 C CA . ASP A 1 87 ? -14.008 4.033 -12.006 1.00 91.50 87 ASP A CA 1
ATOM 693 C C . ASP A 1 87 ? -12.565 3.711 -12.426 1.00 91.50 87 ASP A C 1
ATOM 695 O O . ASP A 1 87 ? -12.337 3.146 -13.499 1.00 91.50 87 ASP A O 1
ATOM 699 N N . VAL A 1 88 ? -11.574 4.031 -11.583 1.00 90.44 88 VAL A N 1
ATOM 700 C CA . VAL A 1 88 ? -10.149 3.964 -11.971 1.00 90.44 88 VAL A CA 1
ATOM 701 C C . VAL A 1 88 ? -9.293 3.029 -11.119 1.00 90.44 88 VAL A C 1
ATOM 703 O O . VAL A 1 88 ? -8.174 2.680 -11.508 1.00 90.44 88 VAL A O 1
ATOM 706 N N . ALA A 1 89 ? -9.763 2.609 -9.947 1.00 92.56 89 ALA A N 1
ATOM 707 C CA . ALA A 1 89 ? -8.933 1.879 -9.000 1.00 92.56 89 ALA A CA 1
ATOM 708 C C . ALA A 1 89 ? -8.786 0.382 -9.320 1.00 92.56 89 ALA A C 1
ATOM 710 O O . ALA A 1 89 ? -9.374 -0.211 -10.232 1.00 92.56 89 ALA A O 1
ATOM 711 N N . TYR A 1 90 ? -7.942 -0.270 -8.532 1.00 94.56 90 TYR A N 1
ATOM 712 C CA . TYR A 1 90 ? -7.913 -1.716 -8.381 1.00 94.56 90 TYR A CA 1
ATOM 713 C C . TYR A 1 90 ? -8.170 -2.097 -6.929 1.00 94.56 90 TYR A C 1
ATOM 715 O O . TYR A 1 90 ? -7.802 -1.397 -5.985 1.00 94.56 90 TYR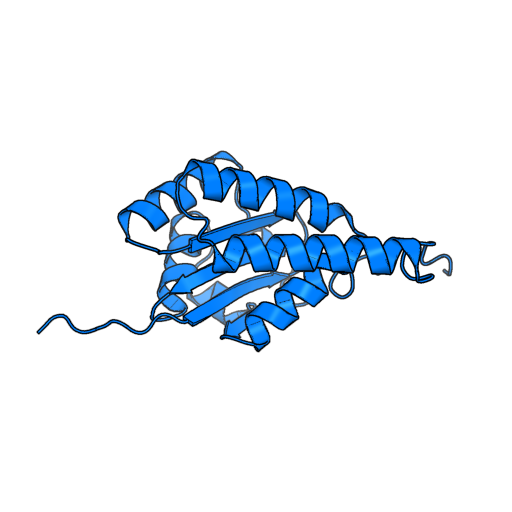 A O 1
ATOM 723 N N . ILE A 1 91 ? -8.796 -3.261 -6.771 1.00 97.69 91 ILE A N 1
ATOM 724 C CA . ILE A 1 91 ? -9.048 -3.901 -5.488 1.00 97.69 91 ILE A CA 1
ATOM 725 C C . ILE A 1 91 ? -8.587 -5.348 -5.626 1.00 97.69 91 ILE A C 1
ATOM 727 O O . ILE A 1 91 ? -9.167 -6.141 -6.369 1.00 97.69 91 ILE A O 1
ATOM 731 N N . HIS A 1 92 ? -7.539 -5.707 -4.898 1.00 98.25 92 HIS A N 1
ATOM 732 C CA . HIS A 1 92 ? -7.038 -7.070 -4.827 1.00 98.25 92 HIS A CA 1
ATOM 733 C C . HIS A 1 92 ? -7.288 -7.654 -3.441 1.00 98.25 92 HIS A C 1
ATOM 735 O O . HIS A 1 92 ? -7.179 -6.959 -2.433 1.00 98.25 92 HIS A O 1
ATOM 741 N N . LYS A 1 93 ? -7.596 -8.954 -3.387 1.00 98.38 93 LYS A N 1
ATOM 742 C CA . LYS A 1 93 ? -7.907 -9.692 -2.156 1.00 98.38 93 LYS A CA 1
ATOM 743 C C . LYS A 1 93 ? -6.979 -10.891 -1.981 1.00 98.38 93 LYS A C 1
ATOM 745 O O . LYS A 1 93 ? -6.701 -11.621 -2.935 1.00 98.38 93 LYS A O 1
ATOM 750 N N . GLY A 1 94 ? -6.532 -11.125 -0.750 1.00 98.06 94 GLY A N 1
ATOM 751 C CA . GLY A 1 94 ? -5.742 -12.285 -0.350 1.00 98.06 94 GLY A CA 1
ATOM 752 C C . GLY A 1 94 ? -4.464 -12.431 -1.174 1.00 98.06 94 GLY A C 1
ATOM 753 O O . GLY A 1 94 ? -3.636 -11.525 -1.226 1.00 98.06 94 GLY A O 1
ATOM 754 N N . LYS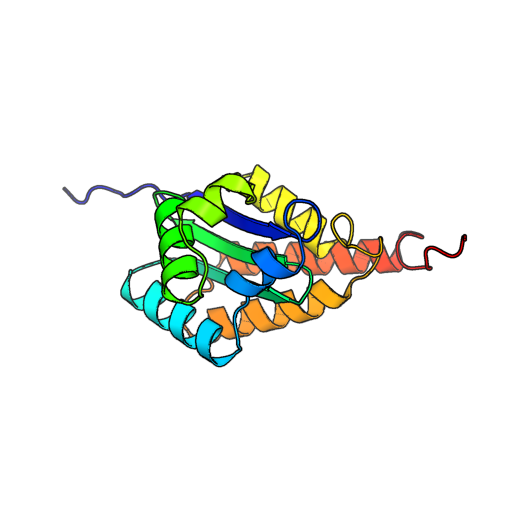 A 1 95 ? -4.307 -13.574 -1.852 1.00 97.81 95 LYS A N 1
ATOM 755 C CA . LYS A 1 95 ? -3.115 -13.870 -2.665 1.00 97.81 95 LYS A CA 1
ATOM 756 C C . LYS A 1 95 ? -2.868 -12.837 -3.768 1.00 97.81 95 LYS A C 1
ATOM 758 O O . LYS A 1 95 ? -1.713 -12.515 -4.026 1.00 97.81 95 LYS A O 1
ATOM 763 N N . ASN A 1 96 ? -3.922 -12.275 -4.363 1.00 98.31 96 ASN A N 1
ATOM 764 C CA . ASN A 1 96 ? -3.771 -11.257 -5.406 1.00 98.31 96 ASN A CA 1
ATOM 765 C C . ASN A 1 96 ? -3.217 -9.947 -4.830 1.00 98.31 96 ASN A C 1
ATOM 767 O O . ASN A 1 96 ? -2.388 -9.312 -5.467 1.00 98.31 96 ASN A O 1
ATOM 771 N N . ALA A 1 97 ? -3.605 -9.577 -3.604 1.00 98.31 97 ALA A N 1
ATOM 772 C CA . ALA A 1 97 ? -3.064 -8.399 -2.921 1.00 98.31 97 ALA A CA 1
ATOM 773 C C . ALA A 1 97 ? -1.581 -8.576 -2.573 1.00 98.31 97 ALA A C 1
ATOM 775 O O . ALA A 1 97 ? -0.777 -7.667 -2.762 1.00 98.31 97 ALA A O 1
ATOM 776 N N . ILE A 1 98 ? -1.210 -9.775 -2.114 1.00 98.25 98 ILE A N 1
ATOM 777 C CA . ILE A 1 98 ? 0.187 -10.145 -1.860 1.00 98.25 98 ILE A CA 1
ATOM 778 C C . ILE A 1 98 ? 0.996 -10.075 -3.160 1.00 98.25 98 ILE A C 1
ATOM 780 O O . ILE A 1 98 ? 2.057 -9.459 -3.188 1.00 98.25 98 ILE A O 1
ATOM 784 N N . SER A 1 99 ? 0.489 -10.677 -4.241 1.00 97.69 99 SER A N 1
ATOM 785 C CA . SER A 1 99 ? 1.148 -10.667 -5.550 1.00 97.69 99 SER A CA 1
ATOM 786 C C . SER A 1 99 ? 1.342 -9.245 -6.076 1.00 97.69 99 SER A C 1
ATOM 788 O O . SER A 1 99 ? 2.448 -8.915 -6.497 1.00 97.69 99 SER A O 1
ATOM 790 N N . HIS A 1 100 ? 0.318 -8.393 -5.965 1.00 96.62 100 HIS A N 1
ATOM 791 C CA . HIS A 1 100 ? 0.403 -6.974 -6.312 1.00 96.62 100 HIS A CA 1
ATOM 792 C C . HIS A 1 100 ? 1.529 -6.274 -5.547 1.00 96.62 100 HIS A C 1
ATOM 794 O O . HIS A 1 100 ? 2.415 -5.686 -6.158 1.00 96.62 100 HIS A O 1
ATOM 800 N N . LEU A 1 101 ? 1.587 -6.435 -4.221 1.00 96.69 101 LEU A N 1
ATOM 801 C CA . LEU A 1 101 ? 2.648 -5.834 -3.409 1.00 96.69 101 LEU A CA 1
ATOM 802 C C . LEU A 1 101 ? 4.055 -6.299 -3.828 1.00 96.69 101 LEU A C 1
ATOM 804 O O . LEU A 1 101 ? 4.990 -5.497 -3.850 1.00 96.69 101 LEU A O 1
ATOM 808 N N . PHE A 1 102 ? 4.220 -7.577 -4.191 1.00 96.25 102 PHE A N 1
ATOM 809 C CA . PHE A 1 102 ? 5.484 -8.072 -4.743 1.00 96.25 102 PHE A CA 1
ATOM 810 C C . PHE A 1 102 ? 5.816 -7.429 -6.088 1.00 96.25 102 PHE A C 1
ATOM 812 O O . PHE A 1 102 ? 6.967 -7.047 -6.284 1.00 96.25 102 PHE A O 1
ATOM 819 N N . ARG A 1 103 ? 4.850 -7.272 -7.001 1.00 93.06 103 ARG A N 1
ATOM 820 C CA . ARG A 1 103 ? 5.072 -6.611 -8.300 1.00 93.06 103 ARG A CA 1
ATOM 821 C C . ARG A 1 103 ? 5.457 -5.140 -8.141 1.00 93.06 103 ARG A C 1
ATOM 823 O O . ARG A 1 103 ? 6.402 -4.684 -8.780 1.00 93.06 103 ARG A O 1
ATOM 830 N N . VAL A 1 104 ? 4.800 -4.432 -7.223 1.00 91.81 104 VAL A N 1
ATOM 831 C CA . VAL A 1 104 ? 5.142 -3.047 -6.875 1.00 91.81 104 VAL A CA 1
ATOM 832 C C . VAL A 1 104 ? 6.549 -2.972 -6.284 1.00 91.81 104 VAL A C 1
ATOM 834 O O . VAL A 1 104 ? 7.390 -2.237 -6.790 1.00 91.81 104 VAL A O 1
ATOM 837 N N . GLY A 1 105 ? 6.855 -3.769 -5.257 1.00 91.69 105 GLY A N 1
ATOM 838 C CA . GLY A 1 105 ? 8.173 -3.745 -4.614 1.00 91.69 105 GLY A CA 1
ATOM 839 C C . GLY A 1 105 ? 9.325 -4.241 -5.499 1.00 91.69 105 GLY A C 1
ATOM 840 O O . GLY A 1 105 ? 10.473 -3.844 -5.308 1.00 91.69 105 GLY A O 1
ATOM 841 N N . SER A 1 106 ? 9.038 -5.088 -6.486 1.00 88.69 106 SER A N 1
ATOM 842 C CA . SER A 1 106 ? 10.022 -5.555 -7.472 1.00 88.69 106 SER A CA 1
ATOM 843 C C . SER A 1 106 ? 10.233 -4.596 -8.645 1.00 88.69 106 SER A C 1
ATOM 845 O O . SER A 1 106 ? 11.040 -4.899 -9.519 1.00 88.69 106 SER A O 1
ATOM 847 N N . GLY A 1 107 ? 9.538 -3.455 -8.677 1.00 84.38 107 GLY A N 1
ATOM 848 C CA . GLY A 1 107 ? 9.653 -2.478 -9.759 1.00 84.38 107 GLY A CA 1
ATOM 849 C C . GLY A 1 107 ? 9.009 -2.921 -11.077 1.00 84.38 107 GLY A C 1
ATOM 850 O O . GLY A 1 107 ? 9.194 -2.250 -12.088 1.00 84.38 107 GLY A O 1
ATOM 851 N N . LEU A 1 108 ? 8.247 -4.026 -11.082 1.00 84.06 108 LEU A N 1
ATOM 852 C CA . LEU A 1 108 ? 7.543 -4.543 -12.265 1.00 84.06 108 LEU A CA 1
ATOM 853 C C . LEU A 1 108 ? 6.309 -3.714 -12.632 1.00 84.06 108 LEU A C 1
ATOM 855 O O . LEU A 1 108 ? 5.898 -3.714 -13.786 1.00 84.06 108 LEU A O 1
ATOM 859 N N . ASP A 1 109 ? 5.732 -3.017 -11.653 1.00 80.62 109 ASP A N 1
ATOM 860 C CA . ASP A 1 109 ? 4.611 -2.091 -11.853 1.00 80.62 109 ASP A CA 1
ATOM 861 C C . ASP A 1 109 ? 5.038 -0.618 -11.717 1.00 80.62 109 ASP A C 1
ATOM 863 O O . ASP A 1 109 ? 4.199 0.253 -11.488 1.00 80.62 109 ASP A O 1
ATOM 867 N N . SER A 1 110 ? 6.334 -0.315 -11.833 1.00 76.56 110 SER A N 1
ATOM 868 C CA . SER A 1 110 ? 6.850 1.062 -11.869 1.00 76.56 110 SER A CA 1
ATOM 869 C C . SER A 1 110 ? 6.641 1.697 -13.252 1.00 76.56 110 SER A C 1
ATOM 871 O O . SER A 1 110 ? 6.495 0.995 -14.249 1.00 76.56 110 SER A O 1
ATOM 873 N N . GLN A 1 111 ? 6.577 3.032 -13.325 1.00 74.00 111 GLN A N 1
ATOM 874 C CA . GLN A 1 111 ? 6.502 3.748 -14.611 1.00 74.00 111 GLN A CA 1
ATOM 875 C C . GLN A 1 111 ? 7.795 3.580 -15.413 1.00 74.00 111 GLN A C 1
ATOM 877 O O . GLN A 1 111 ? 7.763 3.373 -16.621 1.00 74.00 111 GLN A O 1
ATOM 882 N N . ILE A 1 112 ? 8.926 3.628 -14.714 1.00 76.31 112 ILE A N 1
ATOM 883 C CA . ILE A 1 112 ? 10.225 3.219 -15.232 1.00 76.31 112 ILE A CA 1
ATOM 884 C C . ILE A 1 112 ? 10.454 1.802 -14.717 1.00 76.31 112 ILE A C 1
ATOM 886 O O . ILE A 1 112 ? 10.563 1.586 -13.508 1.00 76.31 112 ILE A O 1
ATOM 890 N N . LEU A 1 113 ? 10.462 0.824 -15.622 1.00 72.94 113 LEU A N 1
ATOM 891 C CA . LEU A 1 113 ? 10.702 -0.569 -15.257 1.00 72.94 113 LEU A CA 1
ATOM 892 C C . LEU A 1 113 ? 12.070 -0.685 -14.572 1.00 72.94 113 LEU A C 1
ATOM 894 O O . LEU A 1 113 ? 13.066 -0.183 -15.088 1.00 72.94 113 LEU A O 1
ATOM 898 N N . GLY A 1 114 ? 12.106 -1.326 -13.402 1.00 65.31 114 GLY A N 1
ATOM 899 C CA . GLY A 1 114 ? 13.337 -1.423 -12.614 1.00 65.31 114 GLY A CA 1
ATOM 900 C C . GLY A 1 114 ? 13.662 -0.182 -11.776 1.00 65.31 114 GLY A C 1
ATOM 901 O O . GLY A 1 114 ? 14.746 -0.106 -11.202 1.00 65.31 114 GLY A O 1
ATOM 902 N N . ASP A 1 115 ? 12.740 0.777 -11.652 1.00 77.31 115 ASP A N 1
ATOM 903 C CA . ASP A 1 115 ? 12.816 1.798 -10.609 1.00 77.31 115 ASP A CA 1
ATOM 904 C C . ASP A 1 115 ? 12.367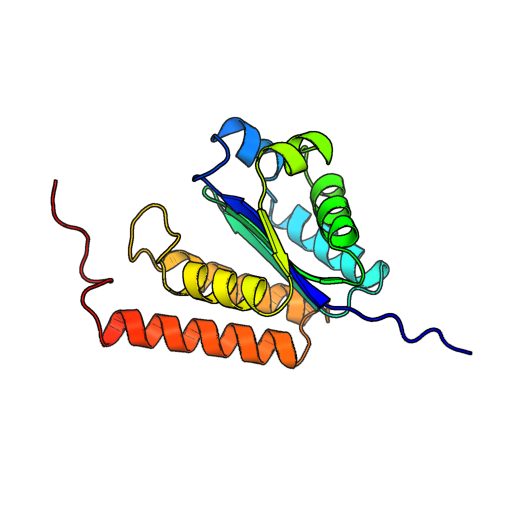 1.214 -9.259 1.00 77.31 115 ASP A C 1
ATOM 906 O O . ASP A 1 115 ? 11.223 0.778 -9.077 1.00 77.31 115 ASP A O 1
ATOM 910 N N . PHE A 1 116 ? 13.304 1.212 -8.309 1.00 80.12 116 PHE A N 1
ATOM 911 C CA . PHE A 1 116 ? 13.152 0.665 -6.964 1.00 80.12 116 PHE A CA 1
ATOM 912 C C . PHE A 1 116 ? 12.962 1.744 -5.887 1.00 80.12 116 PHE A C 1
ATOM 914 O O . PHE A 1 116 ? 13.019 1.418 -4.696 1.00 80.12 116 PHE A O 1
ATOM 921 N N . GLU A 1 117 ? 12.726 3.013 -6.244 1.00 82.19 117 GLU A N 1
ATOM 922 C CA . GLU A 1 117 ? 12.508 4.088 -5.264 1.00 82.19 117 GLU A CA 1
ATOM 923 C C . GLU A 1 117 ? 11.341 3.763 -4.315 1.00 82.19 117 GLU A C 1
ATOM 925 O O . GLU A 1 117 ? 11.419 4.003 -3.103 1.00 82.19 117 GLU A O 1
ATOM 930 N N . ILE A 1 118 ? 10.312 3.081 -4.829 1.00 88.81 118 ILE A N 1
ATOM 931 C CA . ILE A 1 118 ? 9.127 2.657 -4.075 1.00 88.81 118 ILE A CA 1
ATOM 932 C C . ILE A 1 118 ? 9.456 1.778 -2.857 1.00 88.81 118 ILE A C 1
ATOM 934 O O . ILE A 1 118 ? 8.722 1.786 -1.869 1.00 88.81 118 ILE A O 1
ATOM 938 N N . ILE A 1 119 ? 10.589 1.067 -2.853 1.00 91.75 119 ILE A N 1
ATOM 939 C CA . ILE A 1 119 ? 11.014 0.256 -1.703 1.00 91.75 119 ILE A CA 1
ATOM 940 C C . ILE A 1 119 ? 11.419 1.113 -0.510 1.00 91.75 119 ILE A C 1
ATOM 942 O O . ILE A 1 119 ? 11.225 0.703 0.638 1.00 91.75 119 ILE A O 1
ATOM 946 N N . SER A 1 120 ? 11.990 2.294 -0.750 1.00 91.69 120 SER A N 1
ATOM 947 C CA . SER A 1 120 ? 12.274 3.233 0.335 1.00 91.69 120 SER A CA 1
ATOM 948 C C . SER A 1 120 ? 10.964 3.710 0.971 1.00 91.69 120 SER A C 1
ATOM 950 O O . SER A 1 120 ? 10.814 3.618 2.190 1.00 91.69 120 SER A O 1
ATOM 952 N N . GLN A 1 121 ? 9.973 4.057 0.144 1.00 92.62 121 GLN A N 1
ATOM 953 C CA . GLN A 1 121 ? 8.632 4.456 0.574 1.00 92.62 121 GLN A CA 1
ATOM 954 C C . GLN A 1 121 ? 7.926 3.341 1.351 1.00 92.62 121 GLN A C 1
ATOM 956 O O . GLN A 1 121 ? 7.385 3.590 2.425 1.00 92.62 121 GLN A O 1
ATOM 961 N N . LEU A 1 122 ? 8.024 2.091 0.891 1.00 94.94 122 LEU A N 1
ATOM 962 C CA . LEU A 1 122 ? 7.461 0.933 1.587 1.00 94.94 122 LEU A CA 1
ATOM 963 C C . LEU A 1 122 ? 8.065 0.745 2.989 1.00 94.94 122 LEU A C 1
ATOM 965 O O . LEU A 1 122 ? 7.350 0.456 3.948 1.00 94.94 122 LEU A O 1
ATOM 969 N N . LYS A 1 123 ? 9.383 0.946 3.134 1.00 95.44 123 LYS A N 1
ATOM 970 C CA . LYS A 1 123 ? 10.060 0.896 4.441 1.00 95.44 123 LYS A CA 1
ATOM 971 C C . LYS A 1 123 ? 9.594 2.017 5.365 1.00 95.44 123 LYS A C 1
ATOM 973 O O . LYS A 1 123 ? 9.404 1.769 6.555 1.00 95.44 123 LYS A O 1
ATOM 978 N N . PHE A 1 124 ? 9.437 3.236 4.849 1.00 95.81 124 PHE A N 1
ATOM 979 C CA . PHE A 1 124 ? 8.937 4.364 5.637 1.00 95.81 124 PHE A CA 1
ATOM 980 C C . PHE A 1 124 ? 7.487 4.143 6.070 1.00 95.81 124 PHE A C 1
ATOM 982 O O . PHE A 1 124 ? 7.186 4.294 7.254 1.00 95.81 124 PHE A O 1
ATOM 989 N N . ALA A 1 125 ? 6.631 3.682 5.158 1.00 97.06 125 ALA A N 1
ATOM 990 C CA . ALA A 1 125 ? 5.241 3.352 5.442 1.00 97.06 125 ALA A CA 1
ATOM 991 C C . ALA A 1 125 ? 5.125 2.272 6.530 1.00 97.06 125 ALA A C 1
ATOM 993 O O . ALA A 1 125 ? 4.412 2.461 7.510 1.00 97.06 125 ALA A O 1
ATOM 994 N N . ALA A 1 126 ? 5.911 1.191 6.440 1.00 97.75 126 ALA A N 1
ATOM 995 C CA . ALA A 1 126 ? 5.926 0.151 7.469 1.00 97.75 126 ALA A CA 1
ATOM 996 C C . ALA A 1 126 ? 6.364 0.668 8.849 1.00 97.75 126 ALA A C 1
ATOM 998 O O . ALA A 1 126 ? 5.795 0.271 9.866 1.00 97.75 126 ALA A O 1
ATOM 999 N N . ARG A 1 127 ? 7.340 1.583 8.907 1.00 97.75 127 ARG A N 1
ATOM 1000 C CA . ARG A 1 127 ? 7.755 2.223 10.168 1.00 97.75 127 ARG A CA 1
ATOM 1001 C C . ARG A 1 127 ? 6.656 3.114 10.747 1.00 97.75 127 ARG A C 1
ATOM 1003 O O . ARG A 1 127 ? 6.437 3.064 11.955 1.00 97.75 127 ARG A O 1
ATOM 1010 N N . ALA A 1 128 ? 5.971 3.891 9.908 1.00 97.50 128 ALA A N 1
ATOM 1011 C CA . ALA A 1 128 ? 4.858 4.739 10.329 1.00 97.50 128 ALA A CA 1
ATOM 1012 C C . ALA A 1 128 ? 3.709 3.896 10.903 1.00 97.50 128 ALA A C 1
ATOM 1014 O O . ALA A 1 128 ? 3.296 4.114 12.039 1.00 97.50 128 ALA A O 1
ATOM 1015 N N . SER A 1 129 ? 3.290 2.849 10.190 1.00 98.00 129 SER A N 1
ATOM 1016 C CA . SER A 1 129 ? 2.269 1.915 10.670 1.00 98.00 129 SER A CA 1
ATOM 1017 C C . SER A 1 129 ? 2.671 1.225 11.970 1.00 98.00 129 SER A C 1
ATOM 1019 O O . SER A 1 129 ? 1.857 1.096 12.879 1.00 98.00 129 SER A O 1
ATOM 1021 N N . LYS A 1 130 ? 3.941 0.816 12.106 1.00 97.62 130 LYS A N 1
ATOM 1022 C CA . LYS A 1 130 ? 4.449 0.204 13.342 1.00 97.62 130 LYS A CA 1
ATOM 1023 C C . LYS A 1 130 ? 4.362 1.155 14.534 1.00 97.62 130 LYS A C 1
ATOM 1025 O O . LYS A 1 130 ? 3.977 0.717 15.613 1.00 97.62 130 LYS A O 1
ATOM 1030 N N . LYS A 1 131 ? 4.686 2.439 14.341 1.00 96.88 131 LYS A N 1
ATOM 1031 C CA . LYS A 1 131 ? 4.588 3.471 15.385 1.00 96.88 131 LYS A CA 1
ATOM 1032 C C . LYS A 1 131 ? 3.150 3.644 15.884 1.00 96.88 131 LYS A C 1
ATOM 1034 O O . LYS A 1 131 ? 2.951 3.798 17.084 1.00 96.88 131 LYS A O 1
ATOM 1039 N N . GLU A 1 132 ? 2.168 3.543 14.991 1.00 96.62 132 GLU A N 1
ATOM 1040 C CA . GLU A 1 132 ? 0.747 3.624 15.354 1.00 96.62 132 GLU A CA 1
ATOM 1041 C C . GLU A 1 132 ? 0.168 2.306 15.900 1.00 96.62 132 GLU A C 1
ATOM 1043 O O . GLU A 1 132 ? -0.939 2.295 16.437 1.00 96.62 132 GLU A O 1
ATOM 1048 N N . GLY A 1 133 ? 0.915 1.199 15.846 1.00 97.12 133 GLY A N 1
ATOM 1049 C CA . GLY A 1 133 ? 0.434 -0.127 16.252 1.00 97.12 133 GLY A CA 1
ATOM 1050 C C . GLY A 1 133 ? -0.389 -0.844 15.174 1.00 97.12 133 GLY A C 1
ATOM 1051 O O . GLY A 1 133 ? -1.106 -1.786 15.485 1.00 97.12 133 GLY A O 1
ATOM 1052 N N . LEU A 1 134 ? -0.265 -0.418 13.914 1.00 98.12 134 LEU A N 1
ATOM 1053 C CA . LEU A 1 134 ? -0.966 -0.940 12.732 1.00 98.12 134 LEU A CA 1
ATOM 1054 C C . LEU A 1 134 ? -0.097 -1.868 11.867 1.00 98.12 134 LEU A C 1
ATOM 1056 O O . LEU A 1 134 ? -0.385 -2.110 10.691 1.00 98.12 134 LEU A O 1
ATOM 1060 N N . LEU A 1 135 ? 0.993 -2.398 12.419 1.00 97.94 135 LEU A N 1
ATOM 1061 C CA . LEU A 1 135 ? 1.835 -3.380 11.740 1.00 97.94 135 LEU A CA 1
ATOM 1062 C C . LEU A 1 135 ? 1.815 -4.701 12.507 1.00 97.94 135 LEU A C 1
ATOM 1064 O O . LEU A 1 135 ? 2.565 -4.877 13.466 1.00 97.94 135 LEU A O 1
ATOM 1068 N N . ASN A 1 136 ? 0.967 -5.633 12.071 1.00 97.19 136 ASN A N 1
ATOM 1069 C CA . ASN A 1 136 ? 0.940 -6.977 12.639 1.00 97.19 136 ASN A CA 1
ATOM 1070 C C . ASN A 1 136 ? 2.106 -7.838 12.104 1.00 97.19 136 ASN A C 1
ATOM 1072 O O . ASN A 1 136 ? 2.802 -7.492 11.143 1.00 97.19 136 ASN A O 1
ATOM 1076 N N . SER A 1 137 ? 2.305 -9.007 12.715 1.00 97.69 137 SER A N 1
ATOM 1077 C CA . SER A 1 137 ? 3.402 -9.922 12.370 1.00 97.69 137 SER A CA 1
ATOM 1078 C C . SER A 1 137 ? 3.292 -10.507 10.958 1.00 97.69 137 SER A C 1
ATOM 1080 O O . SER A 1 137 ? 4.301 -10.872 10.351 1.00 97.69 137 SER A O 1
ATOM 1082 N N . PHE A 1 138 ? 2.080 -10.633 10.411 1.00 97.75 138 PHE A N 1
ATOM 1083 C CA . PHE A 1 138 ? 1.878 -11.048 9.025 1.00 97.75 138 PHE A CA 1
ATOM 1084 C C . PHE A 1 138 ? 2.412 -9.985 8.063 1.00 97.75 138 PHE A C 1
ATOM 1086 O O . PHE A 1 138 ? 3.283 -10.286 7.244 1.00 97.75 138 PHE A O 1
ATOM 1093 N N . THR A 1 139 ? 1.942 -8.746 8.200 1.00 98.00 139 THR A N 1
ATOM 1094 C CA . THR A 1 139 ? 2.307 -7.630 7.330 1.00 98.00 139 THR A CA 1
ATOM 1095 C C . THR A 1 139 ? 3.795 -7.313 7.458 1.00 98.00 139 THR A C 1
ATOM 1097 O O . THR A 1 139 ? 4.462 -7.140 6.444 1.00 98.00 139 THR A O 1
ATOM 1100 N N . GLU A 1 140 ? 4.371 -7.341 8.666 1.00 98.12 140 GLU A N 1
ATOM 1101 C CA . GLU A 1 140 ? 5.816 -7.142 8.857 1.00 98.12 140 GLU A CA 1
ATOM 1102 C C . GLU A 1 140 ? 6.653 -8.193 8.103 1.00 98.12 140 GLU A C 1
ATOM 1104 O O . GLU A 1 140 ? 7.598 -7.846 7.389 1.00 98.12 140 GLU A O 1
ATOM 1109 N N . ARG A 1 141 ? 6.287 -9.482 8.185 1.00 98.38 141 ARG A N 1
ATOM 1110 C CA . ARG A 1 141 ? 6.965 -10.558 7.435 1.00 98.38 141 ARG A CA 1
ATOM 1111 C C . ARG A 1 141 ? 6.797 -10.405 5.928 1.00 98.38 141 ARG A C 1
ATOM 1113 O O . ARG A 1 141 ? 7.756 -10.628 5.188 1.00 98.38 141 ARG A O 1
ATOM 1120 N N . LEU A 1 142 ? 5.611 -10.013 5.471 1.00 98.44 142 LEU A N 1
ATOM 1121 C CA . LEU A 1 142 ? 5.338 -9.792 4.055 1.00 98.44 142 LEU A CA 1
ATOM 1122 C C . LEU A 1 142 ? 6.199 -8.652 3.498 1.00 98.44 142 LEU A C 1
ATOM 1124 O O . LEU A 1 142 ? 6.902 -8.847 2.510 1.00 98.44 142 LEU A O 1
ATOM 1128 N N . ILE A 1 143 ? 6.224 -7.500 4.169 1.00 97.81 143 ILE A N 1
ATOM 1129 C CA . ILE A 1 143 ? 7.034 -6.343 3.765 1.00 97.81 143 ILE A CA 1
ATOM 1130 C C . ILE A 1 143 ? 8.522 -6.703 3.728 1.00 97.81 143 ILE A C 1
ATOM 1132 O O . ILE A 1 143 ? 9.212 -6.398 2.754 1.00 97.81 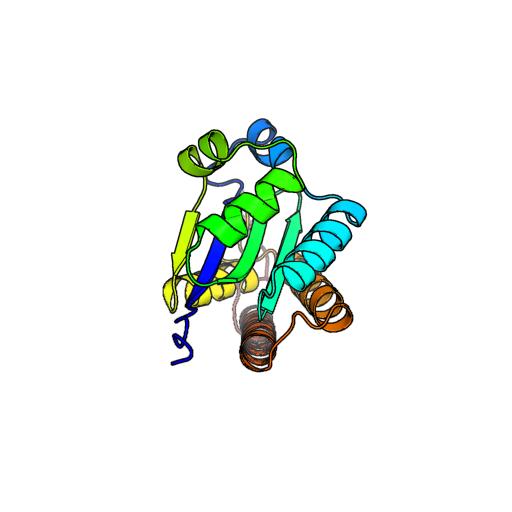143 ILE A O 1
ATOM 1136 N N . ASN A 1 144 ? 9.021 -7.411 4.744 1.00 97.62 144 ASN A N 1
ATOM 1137 C CA . ASN A 1 144 ? 10.405 -7.883 4.761 1.00 97.62 144 ASN A CA 1
ATOM 1138 C C . ASN A 1 144 ? 10.709 -8.826 3.587 1.00 97.62 144 ASN A C 1
ATOM 1140 O O . ASN A 1 144 ? 11.768 -8.706 2.971 1.00 97.62 144 ASN A O 1
ATOM 1144 N N . SER A 1 145 ? 9.775 -9.713 3.239 1.00 98.25 145 SER A N 1
ATOM 1145 C CA . SER A 1 145 ? 9.911 -10.627 2.097 1.00 98.25 145 SER A CA 1
ATOM 1146 C C . SER A 1 145 ? 9.948 -9.871 0.765 1.00 98.25 145 SER A C 1
ATOM 1148 O O . SER A 1 145 ? 10.779 -10.168 -0.090 1.00 98.25 145 SER A O 1
ATOM 1150 N N . VAL A 1 146 ? 9.113 -8.840 0.610 1.00 97.31 146 VAL A N 1
ATOM 1151 C CA . VAL A 1 146 ? 9.089 -7.961 -0.573 1.00 97.31 146 VAL A CA 1
ATOM 1152 C C . VAL A 1 146 ? 10.404 -7.185 -0.705 1.00 97.31 146 VAL A C 1
ATOM 1154 O O . VAL A 1 146 ? 10.989 -7.134 -1.784 1.00 97.31 146 VAL A O 1
ATOM 1157 N N . ILE A 1 147 ? 10.932 -6.645 0.399 1.00 95.31 147 ILE A N 1
ATOM 1158 C CA . ILE A 1 147 ? 12.230 -5.951 0.418 1.00 95.31 147 ILE A CA 1
ATOM 1159 C C . ILE A 1 147 ? 13.375 -6.904 0.048 1.00 95.31 147 ILE A C 1
ATOM 1161 O O . ILE A 1 147 ? 14.296 -6.507 -0.665 1.00 95.31 147 ILE A O 1
ATOM 1165 N N . GLN A 1 148 ? 13.352 -8.146 0.537 1.00 95.75 148 GLN A N 1
ATOM 1166 C CA . GLN A 1 148 ? 14.355 -9.154 0.184 1.00 95.75 148 GLN A CA 1
ATOM 1167 C C . GLN A 1 148 ? 14.271 -9.534 -1.295 1.00 95.75 148 GLN A C 1
ATOM 1169 O O . GLN A 1 148 ? 15.297 -9.540 -1.969 1.00 95.75 148 GLN A O 1
ATOM 1174 N N . ALA A 1 149 ? 13.066 -9.781 -1.814 1.00 94.69 149 ALA A N 1
ATOM 1175 C CA . ALA A 1 149 ? 12.857 -10.068 -3.230 1.00 94.69 149 ALA A CA 1
ATOM 1176 C C . ALA A 1 149 ? 13.362 -8.924 -4.117 1.00 94.69 149 ALA A C 1
ATOM 1178 O O . ALA A 1 149 ? 14.102 -9.168 -5.063 1.00 94.69 149 ALA A O 1
ATOM 1179 N N . SER A 1 150 ? 13.056 -7.674 -3.762 1.00 92.00 150 SER A N 1
ATOM 1180 C CA . SER A 1 150 ? 13.564 -6.500 -4.476 1.00 92.00 150 SER A CA 1
ATOM 1181 C C . SER A 1 150 ? 15.096 -6.438 -4.503 1.00 92.00 150 SER A C 1
ATOM 1183 O O . SER A 1 150 ? 15.688 -6.224 -5.558 1.00 92.00 150 SER A O 1
ATOM 1185 N N . LYS A 1 151 ? 15.758 -6.690 -3.364 1.00 91.25 151 LYS A N 1
ATOM 1186 C CA . LYS A 1 151 ? 17.229 -6.748 -3.301 1.00 91.25 151 LYS A CA 1
ATOM 1187 C C . LYS A 1 151 ? 17.801 -7.831 -4.210 1.00 91.25 151 LYS A C 1
ATOM 1189 O O . LYS A 1 151 ? 18.793 -7.580 -4.883 1.00 91.25 151 LYS A O 1
ATOM 1194 N N . ARG A 1 152 ? 17.190 -9.018 -4.218 1.00 93.06 152 ARG A N 1
ATOM 1195 C CA . ARG A 1 152 ? 17.608 -10.118 -5.092 1.00 93.06 152 ARG A CA 1
ATOM 1196 C C . ARG A 1 152 ? 17.449 -9.737 -6.554 1.00 93.06 152 ARG A C 1
ATOM 1198 O O . ARG A 1 152 ? 18.405 -9.855 -7.293 1.00 93.06 152 ARG A O 1
ATOM 1205 N N . ILE A 1 153 ? 16.306 -9.181 -6.948 1.00 90.31 153 ILE A N 1
ATOM 1206 C CA . ILE A 1 153 ? 16.078 -8.728 -8.327 1.00 90.31 153 ILE A CA 1
ATOM 1207 C C . ILE A 1 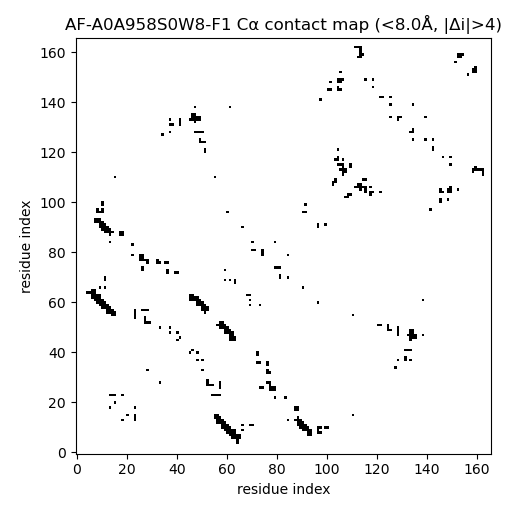153 ? 17.132 -7.699 -8.745 1.00 90.31 153 ILE A C 1
ATOM 1209 O O . ILE A 1 153 ? 17.739 -7.850 -9.799 1.00 90.31 153 ILE A O 1
ATOM 1213 N N . LYS A 1 154 ? 17.422 -6.709 -7.897 1.00 86.06 154 LYS A N 1
ATOM 1214 C CA . LYS A 1 154 ? 18.451 -5.698 -8.173 1.00 86.06 154 LYS A CA 1
ATOM 1215 C C . LYS A 1 154 ? 19.867 -6.280 -8.331 1.00 86.06 154 LYS A C 1
ATOM 1217 O O . LYS A 1 154 ? 20.676 -5.727 -9.061 1.00 86.06 154 LYS A O 1
ATOM 1222 N N . ASN A 1 155 ? 20.190 -7.354 -7.615 1.00 88.38 155 ASN A N 1
ATOM 1223 C CA . ASN A 1 155 ? 21.553 -7.894 -7.571 1.00 88.38 155 ASN A CA 1
ATOM 1224 C C . ASN A 1 155 ? 21.765 -9.113 -8.481 1.00 88.38 155 ASN A C 1
ATOM 1226 O O . ASN A 1 155 ? 22.895 -9.404 -8.854 1.00 88.38 155 ASN A O 1
ATOM 1230 N N . GLU A 1 156 ? 20.701 -9.856 -8.778 1.00 91.81 156 GLU A N 1
ATOM 1231 C CA . GLU A 1 156 ? 20.728 -11.148 -9.476 1.00 91.81 156 GLU A CA 1
ATOM 1232 C C . GLU A 1 156 ? 20.134 -11.049 -10.892 1.00 91.81 156 GLU A C 1
ATOM 1234 O O . GLU A 1 156 ? 20.114 -12.045 -11.610 1.00 91.81 156 GLU A O 1
ATOM 1239 N N . THR A 1 157 ? 19.620 -9.882 -11.304 1.00 87.56 157 THR A N 1
ATOM 1240 C CA . THR A 1 157 ? 19.010 -9.686 -12.629 1.00 87.56 157 THR A CA 1
ATOM 1241 C C . THR A 1 157 ? 19.432 -8.360 -13.258 1.00 87.56 157 THR A C 1
ATOM 1243 O O . THR A 1 157 ? 19.807 -7.419 -12.564 1.00 87.56 157 THR A O 1
ATOM 1246 N N . GLU A 1 158 ? 19.284 -8.258 -14.577 1.00 83.69 158 GLU A N 1
ATOM 1247 C CA . GLU A 1 158 ? 19.548 -7.033 -15.348 1.00 83.69 158 GLU A CA 1
ATOM 1248 C C . GLU A 1 158 ? 18.380 -6.026 -15.307 1.00 83.69 158 GLU A C 1
ATOM 1250 O O . GLU A 1 158 ? 18.411 -4.987 -15.963 1.00 83.69 158 GLU A O 1
ATOM 1255 N N . LEU A 1 159 ? 17.334 -6.285 -14.511 1.00 77.25 159 LEU A N 1
ATOM 1256 C CA . LEU A 1 159 ? 16.180 -5.383 -14.416 1.00 77.25 159 LEU A CA 1
ATOM 1257 C C . LEU A 1 159 ? 16.553 -4.003 -13.857 1.00 77.25 159 LEU A C 1
ATOM 1259 O O . LEU A 1 159 ? 15.900 -3.021 -14.186 1.00 77.25 159 LEU A O 1
ATOM 1263 N N . SER A 1 160 ? 17.592 -3.905 -13.020 1.00 69.81 160 SER A N 1
ATOM 1264 C CA . SER A 1 160 ? 18.025 -2.633 -12.426 1.00 69.81 160 SER A CA 1
ATOM 1265 C C . SER A 1 160 ? 19.111 -1.892 -13.203 1.00 69.81 160 SER A C 1
ATOM 1267 O O . SER A 1 160 ? 19.419 -0.757 -12.846 1.00 69.81 160 SER A O 1
ATOM 1269 N N . SER A 1 161 ? 19.735 -2.512 -14.212 1.00 61.97 161 SER A N 1
ATOM 1270 C CA . SER A 1 161 ? 20.861 -1.919 -14.960 1.00 61.97 161 SER A CA 1
ATOM 1271 C C . SER A 1 161 ? 20.448 -0.832 -15.955 1.00 61.97 161 SER A C 1
ATOM 1273 O O . SER A 1 161 ? 21.294 -0.290 -16.658 1.00 61.97 161 SER A O 1
ATOM 1275 N N . GLY A 1 162 ? 19.173 -0.450 -15.950 1.00 54.38 162 GLY A N 1
ATOM 1276 C CA . GLY A 1 162 ? 18.646 0.616 -16.776 1.00 54.38 162 GLY A CA 1
ATOM 1277 C C . GLY A 1 162 ? 18.038 0.061 -18.050 1.00 54.38 162 GLY A C 1
ATOM 1278 O O . GLY A 1 162 ? 18.696 -0.568 -18.873 1.00 54.38 162 GLY A O 1
ATOM 1279 N N . ALA A 1 163 ? 16.765 0.379 -18.241 1.00 46.47 163 ALA A N 1
ATOM 1280 C CA . ALA A 1 163 ? 16.253 0.627 -19.569 1.00 46.47 163 ALA A CA 1
ATOM 1281 C C . ALA A 1 163 ? 17.113 1.729 -20.224 1.00 46.47 163 ALA A C 1
ATOM 1283 O O . ALA A 1 163 ? 16.811 2.912 -20.105 1.00 46.47 163 ALA A O 1
ATOM 1284 N N . THR A 1 164 ? 18.209 1.365 -20.889 1.00 45.97 164 THR A N 1
ATOM 1285 C CA . THR A 1 164 ? 18.804 2.200 -21.936 1.00 45.97 164 THR A CA 1
ATOM 1286 C C . THR A 1 164 ? 18.464 1.584 -23.281 1.00 45.97 164 THR A C 1
ATOM 1288 O O . THR A 1 164 ? 19.248 0.812 -23.819 1.00 45.97 164 THR A O 1
ATOM 1291 N N . SER A 1 165 ? 17.285 1.927 -23.796 1.00 32.34 165 SER A N 1
ATOM 1292 C CA . SER A 1 165 ? 17.040 2.093 -25.232 1.00 32.34 165 SER A CA 1
ATOM 1293 C C . SER A 1 165 ? 15.787 2.951 -25.418 1.00 32.34 165 SER A C 1
ATOM 1295 O O . SER A 1 165 ? 14.663 2.462 -25.327 1.00 32.34 165 SER A O 1
ATOM 1297 N N . VAL A 1 166 ? 16.013 4.242 -25.659 1.00 36.16 166 VAL A N 1
ATOM 1298 C CA . VAL A 1 166 ? 15.411 4.937 -26.807 1.00 36.16 166 VAL A CA 1
ATOM 1299 C C . VAL A 1 166 ? 16.453 4.971 -27.912 1.00 36.16 166 VAL A C 1
ATOM 1301 O O . VAL A 1 166 ? 17.651 5.065 -27.556 1.00 36.16 166 VAL A O 1
#

Foldseek 3Di:
DPPPQDKWKKKKKFFVVFDPQVLLQQQAADPVLLLVLLLVCVVVVFQAWFWFGDSTMTMIIGIDSDCVVVLVSSVVSGRDDSVSRVRGMDMDTHPRRLVVLLCVCLQVPPPFFQDNPVLVRLVVRLVSRVVSNRHDPVNVVSNVVSPVSNVCCCVVHCRNVDPPDD

Mean predicted aligned error: 4.83 Å

Radius of gyration: 15.78 Å; Cα contacts (8 Å, |Δi|>4): 262; chains: 1; bounding box: 43×30×48 Å

Solvent-accessible surface area (backbone atoms only — not comparable to full-atom values): 8964 Å² total; per-residue (Å²): 134,85,80,82,79,68,63,42,45,31,29,37,35,42,38,63,90,58,35,58,74,68,65,48,55,28,50,47,48,53,75,67,36,49,52,52,40,53,54,50,38,50,74,73,64,43,61,22,45,35,62,46,57,57,100,55,36,30,37,43,40,31,40,37,73,50,72,62,63,59,52,49,50,49,29,79,46,32,75,32,48,72,68,63,41,68,78,37,44,51,80,31,59,46,70,53,17,53,49,48,52,41,35,47,35,51,5,73,68,39,94,53,61,37,46,56,68,59,44,59,52,52,53,51,22,49,51,54,20,43,74,73,65,22,52,38,75,66,58,51,51,50,53,52,49,29,54,51,51,26,53,45,46,55,73,77,42,75,55,50,76,56,84,81,76,133

Nearest PDB structures (foldseek):
  5che-assembly1_A  TM=8.727E-01  e=8.043E-13  Arabidopsis thaliana
  4n7r-assembly1_A  TM=8.801E-01  e=6.925E-12  Arabidopsis thaliana
  5yjl-assembly1_A  TM=8.897E-01  e=3.165E-11  Arabidopsis thaliana
  5yjl-assembly1_B  TM=8.586E-01  e=4.628E-11  Arabidopsis thaliana
  1gpj-assembly1_A-2  TM=8.845E-01  e=6.207E-10  Methanopyrus kandleri

Secondary structure (DSSP, 8-state):
-------EEEEEEEETTTS-HHHHHHT---HHHHHHHHHHHHHTT-S-EEEEE-SSEEEEEEEESSTHHHHHHHHHTSS--HHHHHHH-EEEETHHHHHHHHHHHTTTTSSSTT--HHHHHHHHHHHHHHHHT---HHHHHHHHHHHHHHHHHHHHSGGGS-----